Protein AF-A0A183MTW1-F1 (afdb_monomer)

Organism: NCBI:txid48269

Foldseek 3Di:
DWAADDDAPQKDWDDPPPPDPPDDDGGDDQADKIKMAGHPQWAAPPDRIWIWGHHHHDIDIDHGDTDGAAPDDDDADPFWGKDWPPHRTPPTDIDIGGHPPDDDDDP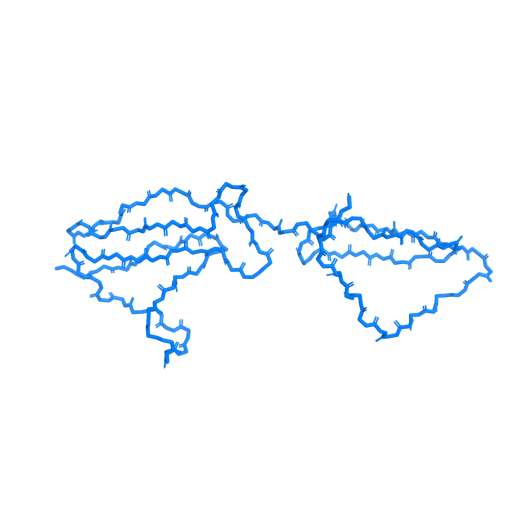VPDPPPPDDDD

InterPro domains:
  IPR000436 Sushi/SCR/CCP domain [PF00084] (15-66)
  IPR035976 Sushi/SCR/CCP superfamily [SSF57535] (22-80)

Sequence (118 aa):
MRDIPPAILNTRIIQSNENVPEKIRDDFRSGEKVRIECIPGYMDSERQFIEASCVGTEWYYSELKCERVSCGFIKEPAYGYIQYKYDQSFQAEAIILCSEGYNVHCDTGLLSMENGLG

Secondary structure (DSSP, 8-state):
-EEPPP--TTEEEE-S-TTSSS-----EETT-EEEEEEPTTEE-SS-SEEEEEEETTEEE------EEPB--PPPPPTTEEEEESS-SBTT--EEEEEPTT-------S---------

Solvent-accessible surface area (backbone atoms only — not comparable to full-atom values): 7652 Å² total; per-residue (Å²): 98,63,41,68,78,87,90,56,72,58,48,45,74,62,64,96,66,88,84,59,84,92,63,77,81,58,72,46,40,53,76,41,71,44,40,38,29,47,35,93,58,32,40,36,97,88,47,82,57,45,62,37,36,31,56,60,86,43,78,49,63,69,93,74,65,38,40,65,35,70,74,56,85,78,80,71,52,96,62,36,45,72,46,63,76,80,54,50,30,54,94,51,51,72,46,81,44,55,38,92,97,52,77,86,78,82,71,90,63,77,87,70,79,72,77,83,91,131

Structure (mmCIF, N/CA/C/O backbone):
data_AF-A0A183MTW1-F1
#
_entry.id   AF-A0A183MTW1-F1
#
loop_
_atom_site.group_PDB
_atom_site.id
_atom_site.type_symbol
_atom_site.label_atom_id
_atom_site.label_alt_id
_atom_site.label_comp_id
_atom_site.label_asym_id
_atom_site.label_entity_id
_atom_site.label_seq_id
_atom_site.pdbx_PDB_ins_code
_atom_site.Cartn_x
_atom_site.Cartn_y
_atom_site.Cartn_z
_atom_site.occupancy
_atom_site.B_iso_or_equiv
_atom_site.auth_seq_id
_atom_site.auth_comp_id
_atom_site.auth_asym_id
_atom_site.auth_atom_id
_atom_site.pdbx_PDB_model_num
ATOM 1 N N . MET A 1 1 ? -22.939 -6.302 24.463 1.00 59.41 1 MET A N 1
ATOM 2 C CA . MET A 1 1 ? -23.185 -6.303 23.010 1.00 59.41 1 MET A CA 1
ATOM 3 C C . MET A 1 1 ? -21.893 -6.692 22.324 1.00 59.41 1 MET A C 1
ATOM 5 O O . MET A 1 1 ? -20.841 -6.357 22.859 1.00 59.41 1 MET A O 1
ATOM 9 N N . ARG A 1 2 ? -21.994 -7.520 21.285 1.00 69.88 2 ARG A N 1
ATOM 10 C CA . ARG A 1 2 ? -20.873 -8.030 20.495 1.00 69.88 2 ARG A CA 1
ATOM 11 C C . ARG A 1 2 ? -21.033 -7.486 19.092 1.00 69.88 2 ARG A C 1
ATOM 13 O O . ARG A 1 2 ? -22.159 -7.538 18.602 1.00 69.88 2 ARG A O 1
ATOM 20 N N . ASP A 1 3 ? -19.968 -6.968 18.504 1.00 79.12 3 ASP A N 1
ATOM 21 C CA . ASP A 1 3 ? -20.049 -6.383 17.172 1.00 79.12 3 ASP A CA 1
ATOM 22 C C . ASP A 1 3 ? -18.808 -6.685 16.330 1.00 79.12 3 ASP A C 1
ATOM 24 O O . ASP A 1 3 ? -17.718 -6.933 16.854 1.00 79.12 3 ASP A O 1
ATOM 28 N N . ILE A 1 4 ? -18.992 -6.676 15.015 1.00 83.62 4 ILE A N 1
ATOM 29 C CA . ILE A 1 4 ? -17.957 -6.992 14.035 1.00 83.62 4 ILE A CA 1
ATOM 30 C C . ILE A 1 4 ? -17.227 -5.693 13.681 1.00 83.62 4 ILE A C 1
ATOM 32 O O . ILE A 1 4 ? -17.890 -4.697 13.390 1.00 83.62 4 ILE A O 1
ATOM 36 N N . PRO A 1 5 ? -15.884 -5.664 13.693 1.00 86.00 5 PRO A N 1
ATOM 37 C CA . PRO A 1 5 ? -15.137 -4.480 13.292 1.00 86.00 5 PRO A CA 1
ATOM 38 C C . PRO A 1 5 ? -15.441 -4.034 11.854 1.00 86.00 5 PRO A C 1
ATOM 40 O O . PRO A 1 5 ? -15.825 -4.856 11.017 1.00 86.00 5 PRO A O 1
ATOM 43 N N . PRO A 1 6 ? -15.200 -2.755 11.523 1.00 88.00 6 PRO A N 1
ATOM 44 C CA . PRO A 1 6 ? -15.433 -2.245 10.180 1.00 88.00 6 PRO A CA 1
ATOM 45 C C . PRO A 1 6 ? -14.532 -2.932 9.145 1.00 88.00 6 PRO A C 1
ATOM 47 O O . PRO A 1 6 ? -13.335 -3.126 9.364 1.00 88.00 6 PRO A O 1
ATOM 50 N N . ALA A 1 7 ? -15.108 -3.240 7.981 1.00 88.31 7 ALA A N 1
ATOM 51 C CA . ALA A 1 7 ? -14.363 -3.672 6.805 1.00 88.31 7 ALA A CA 1
ATOM 52 C C . ALA A 1 7 ? -13.956 -2.442 5.982 1.00 88.31 7 ALA A C 1
ATOM 54 O O . ALA A 1 7 ? -14.796 -1.808 5.344 1.00 88.31 7 ALA A O 1
ATOM 55 N N . ILE A 1 8 ? -12.668 -2.102 6.005 1.00 92.25 8 ILE A N 1
ATOM 56 C CA . ILE A 1 8 ? -12.103 -0.996 5.223 1.00 92.25 8 ILE A CA 1
ATOM 57 C C . ILE A 1 8 ? -11.308 -1.588 4.053 1.00 92.25 8 ILE A C 1
ATOM 59 O O . ILE A 1 8 ? -10.589 -2.579 4.213 1.00 92.25 8 ILE A O 1
ATOM 63 N N . LEU A 1 9 ? -11.455 -1.011 2.858 1.00 94.75 9 LEU A N 1
ATOM 64 C CA . LEU A 1 9 ? -10.828 -1.524 1.639 1.00 94.75 9 LEU A CA 1
ATOM 65 C C . LEU A 1 9 ? -9.296 -1.577 1.774 1.00 94.75 9 LEU A C 1
ATOM 67 O O . LEU A 1 9 ? -8.681 -0.625 2.243 1.00 94.75 9 LEU A O 1
ATOM 71 N N . ASN A 1 10 ? -8.689 -2.682 1.327 1.00 95.19 10 ASN A N 1
ATOM 72 C CA . ASN A 1 10 ? -7.240 -2.921 1.374 1.00 95.19 10 ASN A CA 1
ATOM 73 C C . ASN A 1 10 ? -6.631 -2.828 2.785 1.00 95.19 10 ASN A C 1
ATOM 75 O O . ASN A 1 10 ? -5.453 -2.503 2.934 1.00 95.19 10 ASN A O 1
ATOM 79 N N . THR A 1 11 ? -7.414 -3.130 3.824 1.00 94.00 11 THR A N 1
ATOM 80 C CA . THR A 1 11 ? -6.937 -3.154 5.212 1.00 94.00 11 THR A CA 1
ATOM 81 C C . THR A 1 11 ? -7.000 -4.542 5.833 1.00 94.00 11 THR A C 1
ATOM 83 O O . THR A 1 11 ? -7.724 -5.426 5.374 1.00 94.00 11 THR A O 1
ATOM 86 N N . ARG A 1 12 ? -6.240 -4.720 6.912 1.00 92.19 12 ARG A N 1
ATOM 87 C CA . ARG A 1 12 ? -6.350 -5.847 7.832 1.00 92.19 12 ARG A CA 1
ATOM 88 C C . ARG A 1 12 ? -6.389 -5.354 9.267 1.00 92.19 12 ARG A C 1
ATOM 90 O O . ARG A 1 12 ? -5.844 -4.303 9.605 1.00 92.19 12 ARG A O 1
ATOM 97 N N . ILE A 1 13 ? -7.003 -6.162 10.118 1.00 90.62 13 ILE A N 1
ATOM 98 C CA . ILE A 1 13 ? -7.040 -5.929 11.556 1.00 90.62 13 ILE A CA 1
ATOM 99 C C . ILE A 1 13 ? -5.885 -6.684 12.196 1.00 90.62 13 ILE A C 1
ATOM 101 O O . ILE A 1 13 ? -5.761 -7.893 12.010 1.00 90.62 13 ILE A O 1
ATOM 105 N N . ILE A 1 14 ? -5.067 -5.985 12.977 1.00 86.06 14 ILE A N 1
ATOM 106 C CA . ILE A 1 14 ? -4.010 -6.612 13.765 1.00 86.06 14 ILE A CA 1
ATOM 107 C C . ILE A 1 14 ? -4.588 -6.984 15.126 1.00 86.06 14 ILE A C 1
ATOM 109 O O . ILE A 1 14 ? -4.955 -6.115 15.920 1.00 86.06 14 ILE A O 1
ATOM 113 N N . GLN A 1 15 ? -4.664 -8.284 15.397 1.00 74.88 15 GLN A N 1
ATOM 114 C CA . GLN A 1 15 ? -4.990 -8.821 16.715 1.00 74.88 15 GLN A CA 1
ATOM 115 C C . GLN A 1 15 ? -3.713 -9.374 17.350 1.00 74.88 15 GLN A C 1
ATOM 117 O O . GLN A 1 15 ? -2.904 -10.003 16.678 1.00 74.88 15 GLN A O 1
ATOM 122 N N . SER A 1 16 ? -3.542 -9.171 18.654 1.00 59.94 16 SER A N 1
ATOM 123 C CA . SER A 1 16 ? -2.366 -9.616 19.416 1.00 59.94 16 SER A CA 1
ATOM 124 C C . SER A 1 16 ? -2.237 -11.141 19.565 1.00 59.94 16 SER A C 1
ATOM 126 O O . SER A 1 16 ? -1.244 -11.611 20.112 1.00 59.94 16 SER A O 1
ATOM 128 N N . ASN A 1 17 ? -3.211 -11.925 19.090 1.00 60.41 17 ASN A N 1
ATOM 129 C CA . ASN A 1 17 ? -3.140 -13.385 19.062 1.00 60.41 17 ASN A CA 1
ATOM 130 C C . ASN A 1 17 ? -2.705 -13.856 17.669 1.00 60.41 17 ASN A C 1
ATOM 132 O O . ASN A 1 17 ? -3.526 -14.183 16.817 1.00 60.41 17 ASN A O 1
ATOM 136 N N . GLU A 1 18 ? -1.392 -13.922 17.466 1.00 57.78 18 GLU A N 1
ATOM 137 C CA . GLU A 1 18 ? -0.717 -14.299 16.212 1.00 57.78 18 GLU A CA 1
ATOM 138 C C . GLU A 1 18 ? -0.947 -15.764 15.763 1.00 57.78 18 GLU A C 1
ATOM 140 O O . GLU A 1 18 ? -0.368 -16.208 14.779 1.00 57.78 18 GLU A O 1
ATOM 145 N N . ASN A 1 19 ? -1.811 -16.526 16.449 1.00 55.06 19 ASN A N 1
ATOM 146 C CA . ASN A 1 19 ? -2.028 -17.964 16.228 1.00 55.06 19 ASN A CA 1
ATOM 147 C C . ASN A 1 19 ? -3.396 -18.331 15.617 1.00 55.06 19 ASN A C 1
ATOM 149 O O . ASN A 1 19 ? -3.791 -19.496 15.673 1.00 55.06 19 ASN A O 1
ATOM 153 N N . VAL A 1 20 ? -4.139 -17.380 15.040 1.00 56.66 20 VAL A N 1
ATOM 154 C CA . VAL A 1 20 ? -5.392 -17.687 14.325 1.00 56.66 20 VAL A CA 1
ATOM 155 C C . VAL A 1 20 ? -5.203 -17.441 12.825 1.00 56.66 20 VAL A C 1
ATOM 157 O O . VAL A 1 20 ? -4.986 -16.297 12.426 1.00 56.66 20 VAL A O 1
ATOM 160 N N . PRO A 1 21 ? -5.296 -18.481 11.976 1.00 55.94 21 PRO A N 1
ATOM 161 C CA . PRO A 1 21 ? -5.264 -18.304 10.534 1.00 55.94 21 PRO A CA 1
ATOM 162 C C . PRO A 1 21 ? -6.542 -17.586 10.091 1.00 55.94 21 PRO A C 1
ATOM 164 O O . PRO A 1 21 ? -7.638 -18.084 10.339 1.00 55.94 21 PRO A O 1
ATOM 167 N N . GLU A 1 22 ? -6.378 -16.413 9.473 1.00 58.09 22 GLU A N 1
ATOM 168 C CA . GLU A 1 22 ? -7.355 -15.613 8.701 1.00 58.09 22 GLU A CA 1
ATOM 169 C C . GLU A 1 22 ? -8.685 -15.207 9.367 1.00 58.09 22 GLU A C 1
ATOM 171 O O . GLU A 1 22 ? -9.364 -14.307 8.871 1.00 58.09 22 GLU A O 1
ATOM 176 N N . LYS A 1 23 ? -9.077 -15.800 10.498 1.00 68.44 23 LYS A N 1
ATOM 177 C CA . LYS A 1 23 ? -10.377 -15.553 11.118 1.00 68.44 23 LYS A CA 1
ATOM 178 C C . LYS A 1 23 ? -10.279 -14.497 12.212 1.00 68.44 23 LYS A C 1
ATOM 180 O O . LYS A 1 23 ? -9.937 -14.784 13.358 1.00 68.44 23 LYS A O 1
ATOM 185 N N . ILE A 1 24 ? -10.647 -13.275 11.844 1.00 72.88 24 ILE A N 1
ATOM 186 C CA . ILE A 1 24 ? -10.868 -12.169 12.778 1.00 72.88 24 ILE A CA 1
ATOM 187 C C . ILE A 1 24 ? -11.987 -12.575 13.743 1.00 72.88 24 ILE A C 1
ATOM 189 O O . ILE A 1 24 ? -13.073 -12.981 13.327 1.00 72.88 24 ILE A O 1
ATOM 193 N N . ARG A 1 25 ? -11.707 -12.473 15.042 1.00 78.00 25 ARG A N 1
ATOM 194 C CA . ARG A 1 25 ? -12.708 -12.611 16.105 1.00 78.00 25 ARG A CA 1
ATOM 195 C C . ARG A 1 25 ? -13.909 -11.679 15.862 1.00 78.00 25 ARG A C 1
ATOM 197 O O . ARG A 1 25 ? -13.709 -10.547 15.459 1.00 78.00 25 ARG A O 1
ATOM 204 N N . ASP A 1 26 ? -15.132 -12.118 16.132 1.00 76.38 26 ASP A N 1
ATOM 205 C CA . ASP A 1 26 ? -16.376 -11.370 15.869 1.00 76.38 26 ASP A CA 1
ATOM 206 C C . ASP A 1 26 ? -17.171 -11.025 17.146 1.00 76.38 26 ASP A C 1
ATOM 208 O O . ASP A 1 26 ? -18.306 -10.556 17.080 1.00 76.38 26 ASP A O 1
ATOM 212 N N . ASP A 1 27 ? -16.585 -11.231 18.331 1.00 82.12 27 ASP A N 1
ATOM 213 C CA . ASP A 1 27 ? -17.248 -11.060 19.626 1.00 82.12 27 ASP A CA 1
ATOM 214 C C . ASP A 1 27 ? -16.747 -9.862 20.454 1.00 82.12 27 ASP A C 1
ATOM 216 O O . ASP A 1 27 ? -16.701 -9.922 21.689 1.00 82.12 27 ASP A O 1
ATOM 220 N N . PHE A 1 28 ? -16.424 -8.747 19.788 1.00 83.94 28 PHE A N 1
ATOM 221 C CA . PHE A 1 28 ? -15.881 -7.556 20.446 1.00 83.94 28 PHE A CA 1
ATOM 222 C C . PHE A 1 28 ? -16.882 -6.858 21.354 1.00 83.94 28 PHE A C 1
ATOM 224 O O . PHE A 1 28 ? -18.023 -6.615 20.972 1.00 83.94 28 PHE A O 1
ATOM 231 N N . ARG A 1 29 ? -16.445 -6.494 22.559 1.00 88.44 29 ARG A N 1
ATOM 232 C CA . ARG A 1 29 ? -17.293 -5.811 23.547 1.00 88.44 29 ARG A CA 1
ATOM 233 C C . ARG A 1 29 ? -17.093 -4.299 23.499 1.00 88.44 29 ARG A C 1
ATOM 235 O O . ARG A 1 29 ? -16.010 -3.818 23.189 1.00 88.44 29 ARG A O 1
ATOM 242 N N . SER A 1 30 ? -18.114 -3.554 23.921 1.00 89.56 30 SER A N 1
ATOM 243 C CA . SER A 1 30 ? -17.987 -2.113 24.172 1.00 89.56 30 SER A CA 1
ATOM 244 C C . SER A 1 30 ? -16.775 -1.817 25.063 1.00 89.56 30 SER A C 1
ATOM 246 O O . SER A 1 30 ? -16.620 -2.423 26.124 1.00 89.56 30 SER A O 1
ATOM 248 N N . GLY A 1 31 ? -15.950 -0.864 24.643 1.00 88.00 31 GLY A N 1
ATOM 249 C CA . GLY A 1 31 ? -14.678 -0.497 25.262 1.00 88.00 31 GLY A CA 1
ATOM 250 C C . GLY A 1 31 ? -13.458 -1.187 24.644 1.00 88.00 31 GLY A C 1
ATOM 251 O O . GLY A 1 31 ? -12.338 -0.740 24.886 1.00 88.00 31 GLY A O 1
ATOM 252 N N . GLU A 1 32 ? -13.643 -2.239 23.842 1.00 89.50 32 GLU A N 1
ATOM 253 C CA . GLU A 1 32 ? -12.541 -2.868 23.117 1.00 89.50 32 GLU A CA 1
ATOM 254 C C . GLU A 1 32 ? -12.109 -2.039 21.906 1.00 89.50 32 GLU A C 1
ATOM 256 O O . GLU A 1 32 ? -12.874 -1.265 21.322 1.00 89.50 32 GLU A O 1
ATOM 261 N N . LYS A 1 33 ? -10.839 -2.218 21.545 1.00 90.38 33 LYS A N 1
ATOM 262 C CA . LYS A 1 33 ? -10.159 -1.485 20.485 1.00 90.38 33 LYS A CA 1
ATOM 263 C C . LYS A 1 33 ? -9.432 -2.453 19.576 1.00 90.38 33 LYS A C 1
ATOM 265 O O . LYS A 1 33 ? -8.909 -3.468 20.037 1.00 90.38 33 LYS A O 1
ATOM 270 N N . VAL A 1 34 ? -9.369 -2.109 18.299 1.00 90.88 34 VAL A N 1
ATOM 271 C CA . VAL A 1 34 ? -8.581 -2.838 17.309 1.00 90.88 34 VAL A CA 1
ATOM 272 C C . VAL A 1 34 ? -7.707 -1.883 16.522 1.00 90.88 34 VAL A C 1
ATOM 274 O O . VAL A 1 34 ? -8.059 -0.723 16.305 1.00 90.88 34 VAL A O 1
ATOM 277 N N . ARG A 1 35 ? -6.564 -2.393 16.074 1.00 92.62 35 ARG A N 1
ATOM 278 C CA . ARG A 1 35 ? -5.673 -1.682 15.167 1.00 92.62 35 ARG A CA 1
ATOM 279 C C . ARG A 1 35 ? -5.956 -2.129 13.742 1.00 92.62 35 ARG A C 1
ATOM 281 O O . ARG A 1 35 ? -6.001 -3.328 13.480 1.00 92.62 35 ARG A O 1
ATOM 288 N N . ILE A 1 36 ? -6.124 -1.170 12.843 1.00 93.31 36 ILE A N 1
ATOM 289 C CA . ILE A 1 36 ? -6.349 -1.417 11.419 1.00 93.31 36 ILE A CA 1
ATOM 290 C C . ILE A 1 36 ? -5.185 -0.810 10.648 1.00 93.31 36 ILE A C 1
ATOM 292 O O . ILE A 1 36 ? -4.836 0.348 10.872 1.00 93.31 36 ILE A O 1
ATOM 296 N N . GLU A 1 37 ? -4.585 -1.589 9.757 1.00 94.75 37 GLU A N 1
ATOM 297 C CA . GLU A 1 37 ? -3.489 -1.152 8.889 1.00 94.75 37 GLU A CA 1
ATOM 298 C C . GLU A 1 37 ? -3.720 -1.599 7.446 1.00 94.75 37 GLU A C 1
ATOM 300 O O . GLU A 1 37 ? -4.539 -2.483 7.184 1.00 94.75 37 GLU A O 1
ATOM 305 N N . CYS A 1 38 ? -2.981 -1.011 6.509 1.00 96.62 38 CYS A N 1
ATOM 306 C CA . CYS A 1 38 ? -3.015 -1.439 5.117 1.00 96.62 38 CYS A CA 1
ATOM 307 C C . CYS A 1 38 ? -2.441 -2.853 4.952 1.00 96.62 38 CYS A C 1
ATOM 309 O O . CYS A 1 38 ? -1.484 -3.243 5.626 1.00 96.62 38 CYS A O 1
ATOM 311 N N . ILE A 1 39 ? -3.019 -3.631 4.038 1.00 95.06 39 ILE A N 1
ATOM 312 C CA . ILE A 1 39 ? -2.438 -4.917 3.636 1.00 95.06 39 ILE A CA 1
ATOM 313 C C . ILE A 1 39 ? -1.158 -4.691 2.812 1.00 95.06 39 ILE A C 1
ATOM 315 O O . ILE A 1 39 ? -0.994 -3.624 2.213 1.00 95.06 39 ILE A O 1
ATOM 319 N N . PRO A 1 40 ? -0.252 -5.684 2.731 1.00 93.94 40 PRO A N 1
ATOM 320 C CA . PRO A 1 40 ? 0.963 -5.565 1.929 1.00 93.94 40 PRO A CA 1
ATOM 321 C C . PRO A 1 40 ? 0.685 -5.127 0.483 1.00 93.94 40 PRO A C 1
ATOM 323 O O . PRO A 1 40 ? -0.228 -5.639 -0.164 1.00 93.94 40 PRO A O 1
ATOM 326 N N . GLY A 1 41 ? 1.489 -4.184 -0.017 1.00 94.94 41 GLY A N 1
ATOM 327 C CA . GLY A 1 41 ? 1.314 -3.579 -1.343 1.00 94.94 41 GLY A CA 1
ATOM 328 C C . GLY A 1 41 ? 0.407 -2.344 -1.369 1.00 94.94 41 GLY A C 1
ATOM 329 O O . GLY A 1 41 ? 0.271 -1.717 -2.421 1.00 94.94 41 GLY A O 1
ATOM 330 N N . TYR A 1 42 ? -0.151 -1.952 -0.219 1.00 97.12 42 TYR A N 1
ATOM 331 C CA . TYR A 1 42 ? -0.926 -0.726 -0.047 1.00 97.12 42 TYR A CA 1
ATOM 332 C C . TYR A 1 42 ? -0.366 0.139 1.087 1.00 97.12 42 TYR A C 1
ATOM 334 O O . TYR A 1 42 ? 0.198 -0.383 2.049 1.00 97.12 42 TYR A O 1
ATOM 342 N N . MET A 1 43 ? -0.528 1.458 0.985 1.00 96.56 43 MET A N 1
ATOM 343 C CA . MET A 1 43 ? -0.184 2.407 2.043 1.00 96.56 43 MET A CA 1
ATOM 344 C C . MET A 1 43 ? -1.157 3.585 2.077 1.00 96.56 43 MET A C 1
ATOM 346 O O . MET A 1 43 ? -1.741 3.945 1.058 1.00 96.56 43 MET A O 1
ATOM 350 N N . ASP A 1 44 ? -1.284 4.198 3.246 1.00 97.25 44 ASP A N 1
ATOM 351 C CA . ASP A 1 44 ? -1.848 5.536 3.406 1.00 97.25 44 ASP A CA 1
ATOM 352 C C . ASP A 1 44 ? -0.682 6.531 3.518 1.00 97.25 44 ASP A C 1
ATOM 354 O O . ASP A 1 44 ? 0.367 6.215 4.090 1.00 97.25 44 ASP A O 1
ATOM 358 N N . SER A 1 45 ? -0.831 7.710 2.915 1.00 94.56 45 SER A N 1
ATOM 359 C CA . SER A 1 45 ? 0.244 8.703 2.806 1.00 94.56 45 SER A CA 1
ATOM 360 C C . SER A 1 45 ? 0.581 9.396 4.128 1.00 94.56 45 SER A C 1
ATOM 362 O O . SER A 1 45 ? 1.673 9.946 4.268 1.00 94.56 45 SER A O 1
ATOM 364 N N . GLU A 1 46 ? -0.332 9.373 5.098 1.00 95.44 46 GLU A N 1
ATOM 365 C CA . GLU A 1 46 ? -0.194 10.072 6.373 1.00 95.44 46 GLU A CA 1
ATOM 366 C C . GLU A 1 46 ? -0.051 9.106 7.552 1.00 95.44 46 GLU A C 1
ATOM 368 O O . GLU A 1 46 ? 0.588 9.435 8.556 1.00 95.44 46 GLU A O 1
ATOM 373 N N . ARG A 1 47 ? -0.671 7.922 7.474 1.00 95.62 47 ARG A N 1
ATOM 374 C CA . ARG A 1 47 ? -0.867 7.042 8.632 1.00 95.62 4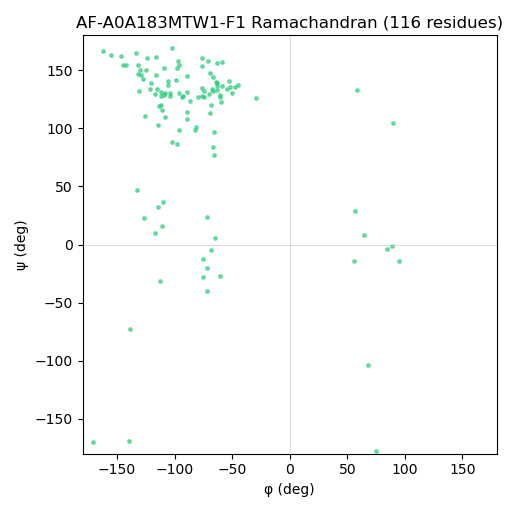7 ARG A CA 1
ATOM 375 C C . ARG A 1 47 ? -0.438 5.615 8.344 1.00 95.62 47 ARG A C 1
ATOM 377 O O . ARG A 1 47 ? -0.879 4.980 7.402 1.00 95.62 47 ARG A O 1
ATOM 384 N N . GLN A 1 48 ? 0.340 5.042 9.255 1.00 93.44 48 GLN A N 1
ATOM 385 C CA . GLN A 1 48 ? 0.662 3.612 9.197 1.00 93.44 48 GLN A CA 1
ATOM 386 C C . GLN A 1 48 ? -0.513 2.726 9.638 1.00 93.44 48 GLN A C 1
ATOM 388 O O . GLN A 1 48 ? -0.611 1.570 9.240 1.00 93.44 48 GLN A O 1
ATOM 393 N N . PHE A 1 49 ? -1.382 3.250 10.504 1.00 95.38 49 PHE A N 1
ATOM 394 C CA . PHE A 1 49 ? -2.522 2.538 11.070 1.00 95.38 49 PHE A CA 1
ATOM 395 C C . PHE A 1 49 ? -3.532 3.528 11.655 1.00 95.38 49 PHE A C 1
ATOM 397 O O . PHE A 1 49 ? -3.209 4.687 11.926 1.00 95.38 49 PHE A O 1
ATOM 404 N N . ILE A 1 50 ? -4.728 3.028 11.945 1.00 95.44 50 ILE A N 1
ATOM 405 C CA . ILE A 1 50 ? -5.727 3.688 12.788 1.00 95.44 50 ILE A CA 1
ATOM 406 C C . I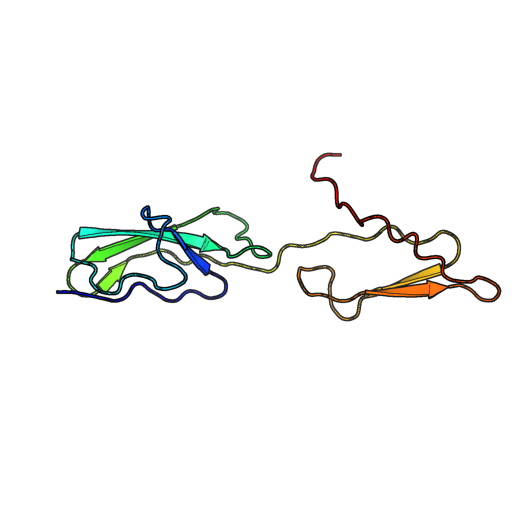LE A 1 50 ? -6.137 2.769 13.940 1.00 95.44 50 ILE A C 1
ATOM 408 O O . ILE A 1 50 ? -5.964 1.549 13.887 1.00 95.44 50 ILE A O 1
ATOM 412 N N . GLU A 1 51 ? -6.714 3.363 14.978 1.00 94.31 51 GLU A N 1
ATOM 413 C CA . GLU A 1 51 ? -7.410 2.637 16.035 1.00 94.31 51 GLU A CA 1
ATOM 414 C C . GLU A 1 51 ? -8.923 2.779 15.833 1.00 94.31 51 GLU A C 1
ATOM 416 O O . GLU A 1 51 ? -9.428 3.891 15.658 1.00 94.31 51 GLU A O 1
ATOM 421 N N . ALA A 1 52 ? -9.641 1.657 15.862 1.00 93.06 52 ALA A N 1
ATOM 422 C CA . ALA A 1 52 ? -11.097 1.624 15.883 1.00 93.06 52 ALA A CA 1
ATOM 423 C C . ALA A 1 52 ? -11.569 1.189 17.272 1.00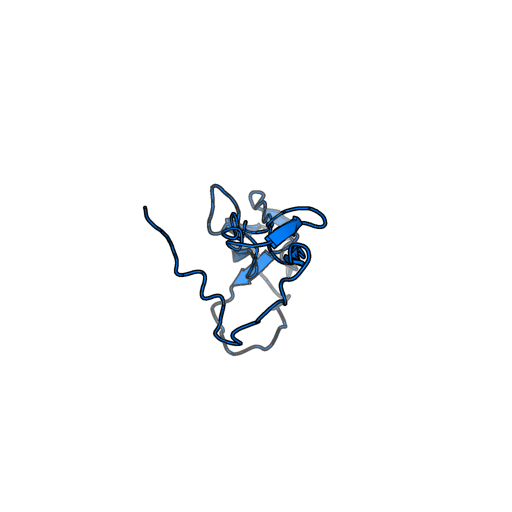 93.06 52 ALA A C 1
ATOM 425 O O . ALA A 1 52 ? -11.085 0.194 17.811 1.00 93.06 52 ALA A O 1
ATOM 426 N N . SER A 1 53 ? -12.499 1.943 17.854 1.00 92.75 53 SER A N 1
ATOM 427 C CA . SER A 1 53 ? -13.049 1.700 19.191 1.00 92.75 53 SER A CA 1
ATOM 428 C C . SER A 1 53 ? -14.509 1.277 19.102 1.00 92.75 53 SER A C 1
ATOM 430 O O . SER A 1 53 ? -15.302 1.949 18.445 1.00 92.75 53 SER A O 1
ATOM 432 N N . CYS A 1 54 ? -14.882 0.204 19.796 1.00 91.88 54 CYS A N 1
ATOM 433 C CA . CYS A 1 54 ? -16.274 -0.212 19.925 1.00 91.88 54 CYS A CA 1
ATOM 434 C C . CYS A 1 54 ? -16.927 0.524 21.106 1.00 91.88 54 CYS A C 1
ATOM 436 O O . CYS A 1 54 ? -16.453 0.426 22.239 1.00 91.88 54 CYS A O 1
ATOM 438 N N . VAL A 1 55 ? -18.023 1.246 20.874 1.00 91.69 55 VAL A N 1
ATOM 439 C CA . VAL A 1 55 ? -18.824 1.911 21.912 1.00 91.69 55 VAL A CA 1
ATOM 440 C C . VAL A 1 55 ? -20.275 1.458 21.756 1.00 91.69 55 VAL A C 1
ATOM 442 O O . VAL A 1 55 ? -20.942 1.772 20.777 1.00 91.69 55 VAL A O 1
ATOM 445 N N . GLY A 1 56 ? -20.772 0.673 22.715 1.00 88.44 56 GLY A N 1
ATOM 446 C CA . GLY A 1 56 ? -22.086 0.034 22.624 1.00 88.44 56 GLY A CA 1
ATOM 447 C C . GLY A 1 56 ? -22.136 -1.051 21.540 1.00 88.44 56 GLY A C 1
ATOM 448 O O . GLY A 1 56 ? -21.659 -2.165 21.762 1.00 88.44 56 GLY A O 1
ATOM 449 N N . THR A 1 57 ? -22.757 -0.714 20.408 1.00 86.25 57 THR A N 1
ATOM 450 C CA . THR A 1 57 ? -22.909 -1.521 19.174 1.00 86.25 57 THR A CA 1
ATOM 451 C C . THR A 1 57 ? -22.419 -0.751 17.949 1.00 86.25 57 THR A C 1
ATOM 453 O O . THR A 1 57 ? -22.918 -0.953 16.850 1.00 86.25 57 THR A O 1
ATOM 456 N N . GLU A 1 58 ? -21.553 0.238 18.153 1.00 90.00 58 GLU A N 1
ATOM 457 C CA . GLU A 1 58 ? -21.059 1.094 17.084 1.00 90.00 58 GLU A CA 1
ATOM 458 C C . GLU A 1 58 ? -19.539 1.162 17.133 1.00 90.00 58 GLU A C 1
ATOM 460 O O . GLU A 1 58 ? -18.925 1.159 18.206 1.00 90.00 58 GLU A O 1
ATOM 465 N N . TRP A 1 59 ? -18.931 1.253 15.954 1.00 92.19 59 TRP A N 1
ATOM 466 C CA . TRP A 1 59 ? -17.494 1.409 15.799 1.00 92.19 59 TRP A CA 1
ATOM 467 C C . TRP A 1 59 ? -17.143 2.838 15.423 1.00 92.19 59 TRP A C 1
ATOM 469 O O . TRP A 1 59 ? -17.639 3.386 14.442 1.00 92.19 59 TRP A O 1
ATOM 479 N N . TYR A 1 60 ? -16.219 3.406 16.184 1.00 93.75 60 TYR A N 1
ATOM 480 C CA . TYR A 1 60 ? -15.717 4.756 16.006 1.00 93.75 60 TYR A CA 1
ATOM 481 C C . TYR A 1 60 ? -14.269 4.688 15.548 1.00 93.75 60 TYR A C 1
ATOM 483 O O . TYR A 1 60 ? -13.411 4.130 16.235 1.00 93.75 60 TYR A O 1
ATOM 491 N N . TYR A 1 61 ? -14.005 5.240 14.371 1.00 94.06 61 TYR A N 1
ATOM 492 C CA . TYR A 1 61 ? -12.695 5.244 13.739 1.00 94.06 61 TYR A CA 1
ATOM 493 C C . TYR A 1 61 ? -12.590 6.422 12.772 1.00 94.06 61 TYR A C 1
ATOM 495 O O . TYR A 1 61 ? -13.587 7.032 12.390 1.00 94.06 61 TYR A O 1
ATOM 503 N N . SER A 1 62 ? -11.361 6.749 12.390 1.00 92.50 62 SER A N 1
ATOM 504 C CA . SER A 1 62 ? -11.105 7.674 11.284 1.00 92.50 62 SER A CA 1
ATOM 505 C C . SER A 1 62 ? -10.805 6.876 10.025 1.00 92.50 62 SER A C 1
ATOM 507 O O . SER A 1 62 ? -10.325 5.755 10.123 1.00 92.50 62 SER A O 1
ATOM 509 N N . GLU A 1 63 ? -11.106 7.421 8.850 1.00 87.75 63 GLU A N 1
ATOM 510 C CA . GLU A 1 63 ? -10.827 6.727 7.593 1.00 87.75 63 GLU A CA 1
ATOM 511 C C . GLU A 1 63 ? -9.312 6.514 7.414 1.00 87.75 63 GLU A C 1
ATOM 513 O O . GLU A 1 63 ? -8.518 7.414 7.694 1.00 87.75 63 GLU A O 1
ATOM 518 N N . LEU A 1 64 ? -8.931 5.313 6.970 1.00 95.12 64 LEU A N 1
ATOM 519 C CA . LEU A 1 64 ? -7.578 4.967 6.534 1.00 95.12 64 LEU A CA 1
ATOM 520 C C . LEU A 1 64 ? -7.650 4.670 5.034 1.00 95.12 64 LEU A C 1
ATOM 522 O O . LEU A 1 64 ? -8.387 3.770 4.625 1.00 95.12 64 LEU A O 1
ATOM 526 N N . LYS A 1 65 ? -6.925 5.437 4.219 1.00 96.69 65 LYS A N 1
ATOM 527 C CA . LYS A 1 65 ? -6.997 5.378 2.756 1.00 96.69 65 LYS A CA 1
ATOM 528 C C . LYS A 1 65 ? -5.805 4.610 2.208 1.00 96.69 65 LYS A C 1
ATOM 530 O O . LYS A 1 65 ? -4.769 5.175 1.882 1.00 96.69 65 LYS A O 1
ATOM 535 N N . CYS A 1 66 ? -5.974 3.297 2.108 1.00 97.12 66 CYS A N 1
ATOM 536 C CA . CYS A 1 66 ? -4.943 2.397 1.608 1.00 97.12 66 CYS A CA 1
ATOM 537 C C . CYS A 1 66 ? -4.934 2.358 0.074 1.00 97.12 66 CYS A C 1
ATOM 539 O O . CYS A 1 66 ? -5.717 1.640 -0.560 1.00 97.12 66 CYS A O 1
ATOM 541 N N . GLU A 1 67 ? -4.016 3.118 -0.515 1.00 96.75 67 GLU A N 1
ATOM 542 C CA . GLU A 1 67 ? -3.766 3.188 -1.953 1.00 96.75 67 GLU A CA 1
ATOM 543 C C . GLU A 1 67 ? -2.601 2.281 -2.353 1.00 96.75 67 GLU A C 1
ATOM 545 O O . GLU A 1 67 ? -1.776 1.897 -1.524 1.00 96.75 67 GLU A O 1
ATOM 550 N N . ARG A 1 68 ? -2.535 1.892 -3.630 1.00 96.25 68 ARG A N 1
ATOM 551 C CA . ARG A 1 68 ? -1.466 1.012 -4.123 1.00 96.25 68 ARG A CA 1
ATOM 552 C C . ARG A 1 68 ? -0.114 1.701 -3.973 1.00 96.25 68 ARG A C 1
ATOM 554 O O . ARG A 1 68 ? 0.057 2.843 -4.389 1.00 96.25 68 ARG A O 1
ATOM 561 N N . VAL A 1 69 ? 0.861 0.975 -3.441 1.00 95.19 69 VAL A N 1
ATOM 562 C CA . VAL A 1 69 ? 2.239 1.463 -3.340 1.00 95.19 69 VAL A CA 1
ATOM 563 C C . VAL A 1 69 ? 2.829 1.617 -4.739 1.00 95.19 69 VAL A C 1
ATOM 565 O O . VAL A 1 69 ? 2.737 0.695 -5.547 1.00 95.19 69 VAL A O 1
ATOM 568 N N . SER A 1 70 ? 3.460 2.758 -5.019 1.00 91.62 70 SER A N 1
ATOM 569 C CA . SER A 1 70 ? 4.238 2.939 -6.247 1.00 91.62 70 SER A CA 1
ATOM 570 C C . SER A 1 70 ? 5.511 2.093 -6.202 1.00 91.62 70 SER A C 1
ATOM 572 O O . SER A 1 70 ? 6.277 2.159 -5.242 1.00 91.62 70 SER A O 1
ATOM 574 N N . CYS A 1 71 ? 5.753 1.321 -7.256 1.00 87.00 71 CYS A N 1
ATOM 575 C CA . CYS A 1 71 ? 7.014 0.632 -7.503 1.00 87.00 71 CYS A CA 1
ATOM 576 C C . CYS A 1 71 ? 8.112 1.588 -7.999 1.00 87.00 71 CYS A C 1
ATOM 578 O O . CYS A 1 71 ? 9.282 1.218 -8.022 1.00 87.00 71 CYS A O 1
ATOM 580 N N . GLY A 1 72 ? 7.746 2.816 -8.377 1.00 85.19 72 GLY A N 1
ATOM 581 C CA . GLY A 1 72 ? 8.653 3.771 -8.998 1.00 85.19 72 GLY A CA 1
ATOM 582 C C . GLY A 1 72 ? 8.958 3.442 -10.460 1.00 85.19 72 GLY A C 1
ATOM 583 O O . GLY A 1 72 ? 8.426 2.500 -11.051 1.00 85.19 72 GLY A O 1
ATOM 584 N N . PHE A 1 73 ? 9.825 4.258 -11.055 1.00 82.25 73 PHE A N 1
ATOM 585 C CA . PHE A 1 73 ? 10.216 4.097 -12.448 1.00 82.25 73 PHE A CA 1
ATOM 586 C C . PHE A 1 73 ? 11.264 2.997 -12.587 1.00 82.25 73 PHE A C 1
ATOM 588 O O . PHE A 1 73 ? 12.326 3.042 -11.965 1.00 82.25 73 PHE 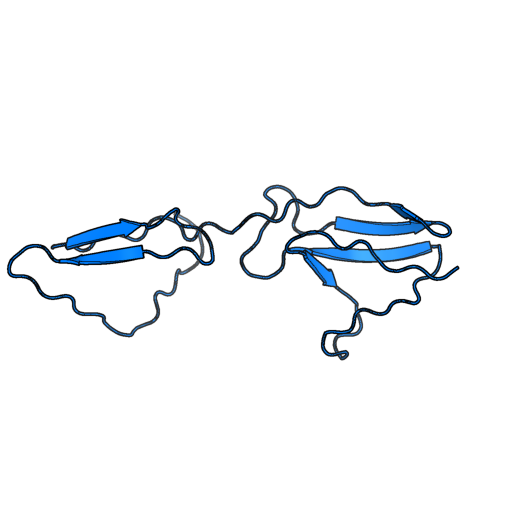A O 1
ATOM 595 N N . ILE A 1 74 ? 10.991 2.039 -13.468 1.00 82.38 74 ILE A N 1
ATOM 596 C CA . ILE A 1 74 ? 11.988 1.061 -13.890 1.00 82.38 74 ILE A CA 1
ATOM 597 C C . ILE A 1 74 ? 12.964 1.771 -14.833 1.00 82.38 74 ILE A C 1
ATOM 599 O O . ILE A 1 74 ? 12.547 2.464 -15.764 1.00 82.38 74 ILE A O 1
ATOM 603 N N . LYS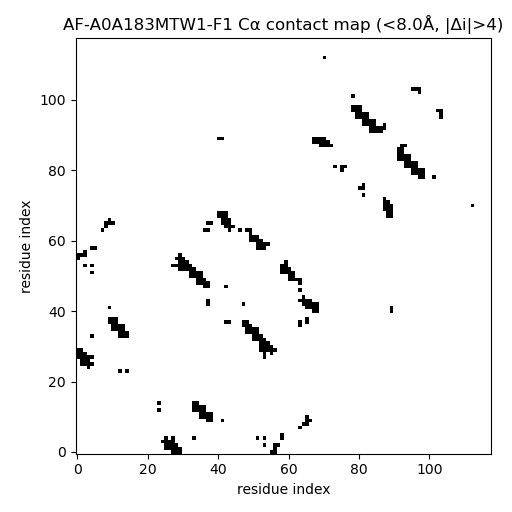 A 1 75 ? 14.268 1.595 -14.598 1.00 83.94 75 LYS A N 1
ATOM 604 C CA . LYS A 1 75 ? 15.308 2.124 -15.485 1.00 83.94 75 LYS A CA 1
ATOM 605 C C . LYS A 1 75 ? 15.151 1.530 -16.884 1.00 83.94 75 LYS A C 1
ATOM 607 O O . LYS A 1 75 ? 15.105 0.310 -17.037 1.00 83.94 75 LYS A O 1
ATOM 612 N N . GLU A 1 76 ? 15.127 2.390 -17.897 1.00 83.75 76 GLU A N 1
ATOM 613 C CA . GLU A 1 76 ? 15.033 1.938 -19.282 1.00 83.75 76 GLU A CA 1
ATOM 614 C C . GLU A 1 76 ? 16.263 1.111 -19.698 1.00 83.75 76 GLU A C 1
ATOM 616 O O . GLU A 1 76 ? 17.401 1.441 -19.330 1.00 83.75 76 GLU A O 1
ATOM 621 N N . PRO A 1 77 ? 16.062 0.026 -20.464 1.00 83.88 77 PRO A N 1
ATOM 622 C CA . PRO A 1 77 ? 17.162 -0.754 -21.011 1.00 83.88 77 PRO A CA 1
ATOM 623 C C . PRO A 1 77 ? 17.909 0.041 -22.094 1.00 83.88 77 PRO A C 1
ATOM 625 O O . PRO A 1 77 ? 17.314 0.791 -22.857 1.00 83.88 77 PRO A O 1
ATOM 628 N N . ALA A 1 78 ? 19.223 -0.171 -22.213 1.00 86.19 78 ALA A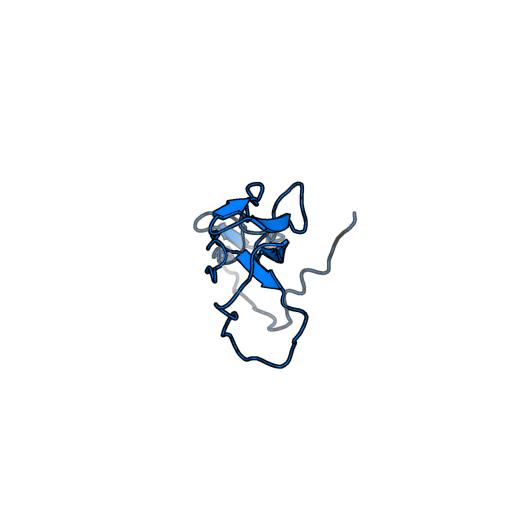 N 1
ATOM 629 C CA . ALA A 1 78 ? 20.082 0.605 -23.119 1.00 86.19 78 ALA A CA 1
ATOM 630 C C . ALA A 1 78 ? 19.702 0.506 -24.613 1.00 86.19 78 ALA A C 1
ATOM 632 O O . ALA A 1 78 ? 19.978 1.427 -25.378 1.00 86.19 78 ALA A O 1
ATOM 633 N N . TYR A 1 79 ? 19.082 -0.605 -25.025 1.00 87.75 79 TYR A N 1
ATOM 634 C CA . TYR A 1 79 ? 18.663 -0.875 -26.408 1.00 87.75 79 TYR A CA 1
ATOM 635 C C . TYR A 1 79 ? 17.222 -1.392 -26.460 1.00 87.75 79 TYR A C 1
ATOM 637 O O . TYR A 1 79 ? 16.908 -2.402 -27.094 1.00 87.75 79 TYR A O 1
ATOM 645 N N . GLY A 1 80 ? 16.343 -0.716 -25.730 1.00 86.81 80 GLY A N 1
ATOM 646 C CA . GLY A 1 80 ? 14.923 -1.016 -25.702 1.00 86.81 80 GLY A CA 1
ATOM 647 C C . GLY A 1 80 ? 14.149 0.061 -24.959 1.00 86.81 80 GLY A C 1
ATOM 648 O O . GLY A 1 80 ? 14.695 1.100 -24.605 1.00 86.81 80 GLY A O 1
ATOM 649 N N . TYR A 1 81 ? 12.881 -0.208 -24.700 1.00 87.62 81 TYR A N 1
ATOM 650 C CA . TYR A 1 81 ? 12.004 0.689 -23.962 1.00 87.62 81 TYR A CA 1
ATOM 651 C C . TYR A 1 81 ? 10.994 -0.107 -23.138 1.00 87.62 81 TYR A C 1
ATOM 653 O O . TYR A 1 81 ? 10.774 -1.301 -23.361 1.00 87.62 81 TYR A O 1
ATOM 661 N N . ILE A 1 82 ? 10.397 0.560 -22.152 1.00 87.56 82 ILE A N 1
ATOM 662 C CA . ILE A 1 82 ? 9.400 -0.028 -21.259 1.00 87.56 82 ILE A CA 1
ATOM 663 C C . ILE A 1 82 ? 8.042 0.572 -21.592 1.00 87.56 82 ILE A C 1
ATOM 665 O O . ILE A 1 82 ? 7.876 1.789 -21.631 1.00 87.56 82 ILE A O 1
ATOM 669 N N . GLN A 1 83 ? 7.054 -0.288 -21.802 1.00 88.69 83 GLN A N 1
ATOM 670 C CA . GLN A 1 83 ? 5.666 0.103 -21.972 1.00 88.69 83 GLN A CA 1
ATOM 671 C C . GLN A 1 83 ? 4.867 -0.295 -20.732 1.00 88.69 83 GLN A C 1
ATOM 673 O O . GLN A 1 83 ? 4.607 -1.475 -20.495 1.00 88.69 83 GLN A O 1
ATOM 678 N N . TYR A 1 84 ? 4.452 0.694 -19.946 1.00 87.88 84 TYR A N 1
ATOM 679 C CA . TYR A 1 84 ? 3.523 0.483 -18.836 1.00 87.88 84 TYR A CA 1
ATOM 680 C C . TYR A 1 84 ? 2.104 0.293 -19.373 1.00 87.88 84 TYR A C 1
ATOM 682 O O . TYR A 1 84 ? 1.668 1.049 -20.243 1.00 87.88 84 TYR A O 1
ATOM 690 N N . LYS A 1 85 ? 1.367 -0.703 -18.863 1.00 86.81 85 LYS A N 1
ATOM 691 C CA . LYS A 1 85 ? -0.034 -0.904 -19.267 1.00 86.81 85 LYS A CA 1
ATOM 692 C C . LYS A 1 85 ? -0.967 0.166 -18.700 1.00 86.81 85 LYS A C 1
ATOM 694 O O . LYS A 1 85 ? -1.876 0.596 -19.402 1.00 86.81 85 LYS A O 1
ATOM 699 N N . TYR A 1 86 ? -0.750 0.573 -17.448 1.00 87.69 86 TYR A N 1
ATOM 700 C CA . TYR A 1 86 ? -1.612 1.530 -16.747 1.00 87.69 86 TYR A CA 1
ATOM 701 C C . TYR A 1 86 ? -0.788 2.533 -15.943 1.00 87.69 86 TYR A C 1
ATOM 703 O O . TYR A 1 86 ? -0.668 3.694 -16.320 1.00 87.69 86 TYR A O 1
ATOM 711 N N . ASP A 1 87 ? -0.203 2.069 -14.845 1.00 89.62 87 ASP A N 1
ATOM 712 C CA . ASP A 1 87 ? 0.617 2.841 -13.927 1.00 89.62 87 ASP A CA 1
ATOM 713 C C . ASP A 1 87 ? 1.827 2.011 -13.475 1.00 89.62 87 ASP A C 1
ATOM 715 O O . ASP A 1 87 ? 2.148 0.971 -14.053 1.00 89.62 87 ASP A O 1
ATOM 719 N N . GLN A 1 88 ? 2.536 2.515 -12.470 1.00 90.56 88 GLN A N 1
ATOM 720 C CA . GLN A 1 88 ? 3.743 1.913 -11.900 1.00 90.56 88 GLN A CA 1
ATOM 721 C C . GLN A 1 88 ? 3.494 1.482 -10.455 1.00 90.56 88 GLN A C 1
ATOM 723 O O . GLN A 1 88 ? 4.378 1.576 -9.613 1.00 90.56 88 GLN A O 1
ATOM 728 N N . SER A 1 89 ? 2.267 1.080 -10.141 1.00 92.75 89 SER A N 1
ATOM 729 C CA . SER A 1 89 ? 1.852 0.761 -8.776 1.00 92.75 89 SER A CA 1
ATOM 730 C C . SER A 1 89 ? 1.809 -0.749 -8.548 1.00 92.75 89 SER A C 1
ATOM 732 O O . SER A 1 89 ? 1.890 -1.538 -9.487 1.00 92.75 89 SER A O 1
ATOM 734 N N . PHE A 1 90 ? 1.662 -1.175 -7.296 1.00 91.94 90 PHE A N 1
ATOM 735 C CA . PHE A 1 90 ? 1.506 -2.581 -6.934 1.00 91.94 90 PHE A CA 1
ATOM 736 C C . PHE A 1 90 ? 0.454 -3.280 -7.818 1.00 91.94 90 PHE A C 1
ATOM 738 O O . PHE A 1 90 ? -0.612 -2.726 -8.080 1.00 91.94 90 PHE A O 1
ATOM 745 N N . GLN A 1 91 ? 0.757 -4.495 -8.290 1.00 90.25 91 GLN A N 1
ATOM 746 C CA . GLN A 1 91 ? -0.067 -5.271 -9.239 1.00 90.25 91 GLN A CA 1
ATOM 747 C C . GLN A 1 91 ? -0.236 -4.651 -10.642 1.00 90.25 91 GLN A C 1
ATOM 749 O O . GLN A 1 91 ? -1.024 -5.164 -11.436 1.00 90.25 91 GLN A O 1
ATOM 754 N N . ALA A 1 92 ? 0.484 -3.577 -10.978 1.00 89.31 92 ALA A N 1
ATOM 755 C CA . ALA A 1 92 ? 0.571 -3.095 -12.352 1.00 89.31 92 ALA A CA 1
ATOM 756 C C . ALA A 1 92 ? 1.511 -3.969 -13.197 1.00 89.31 92 ALA A C 1
ATOM 758 O O . ALA A 1 92 ? 2.370 -4.688 -12.685 1.00 89.31 92 ALA A O 1
ATOM 759 N N . GLU A 1 93 ? 1.357 -3.878 -14.517 1.00 86.38 93 GLU A N 1
ATOM 760 C CA . GLU A 1 93 ? 2.155 -4.627 -15.484 1.00 86.38 93 GLU A CA 1
ATOM 761 C C . GLU A 1 93 ? 2.917 -3.682 -16.418 1.00 86.38 93 GLU A C 1
ATOM 763 O O . GLU A 1 93 ? 2.369 -2.696 -16.925 1.00 86.38 93 GLU A O 1
ATOM 768 N N . ALA A 1 94 ? 4.168 -4.043 -16.699 1.00 87.75 94 ALA A N 1
ATOM 769 C CA . ALA A 1 94 ? 5.026 -3.386 -17.672 1.00 87.75 94 ALA A CA 1
ATOM 770 C C . ALA A 1 94 ? 5.587 -4.417 -18.657 1.00 87.75 94 ALA A C 1
ATOM 772 O O . ALA A 1 94 ? 5.904 -5.547 -18.283 1.00 87.75 94 ALA A O 1
ATOM 773 N N . ILE A 1 95 ? 5.705 -4.024 -19.922 1.00 86.44 95 ILE A N 1
ATOM 774 C CA . ILE A 1 95 ? 6.252 -4.845 -21.001 1.00 86.44 95 ILE A CA 1
ATOM 775 C C . ILE A 1 95 ? 7.581 -4.231 -21.430 1.00 86.44 95 ILE A C 1
ATOM 777 O O . ILE A 1 95 ? 7.647 -3.041 -21.730 1.00 86.44 95 ILE A O 1
ATOM 781 N N . ILE A 1 96 ? 8.634 -5.044 -21.475 1.00 86.00 96 ILE A N 1
ATOM 782 C CA . ILE A 1 96 ? 9.944 -4.634 -21.989 1.00 86.00 96 ILE A CA 1
ATOM 783 C C . ILE A 1 96 ? 10.017 -4.994 -23.472 1.00 86.00 96 ILE A C 1
ATOM 785 O O . ILE A 1 96 ? 9.764 -6.139 -23.847 1.00 86.00 96 ILE A O 1
ATOM 789 N N . LEU A 1 97 ? 10.372 -4.018 -24.304 1.00 84.94 97 LEU A N 1
ATOM 790 C CA . LEU A 1 97 ? 10.476 -4.160 -25.753 1.00 84.94 97 LEU A CA 1
ATOM 791 C C . LEU A 1 97 ? 11.899 -3.830 -26.202 1.00 84.94 97 LEU A C 1
ATOM 793 O O . LEU A 1 97 ? 12.482 -2.838 -25.769 1.00 84.94 97 LEU A O 1
ATOM 797 N N . CYS A 1 98 ? 12.469 -4.672 -27.062 1.00 85.50 98 CYS A N 1
ATOM 798 C CA . CYS A 1 98 ? 13.797 -4.453 -27.627 1.00 85.50 98 CYS A CA 1
ATOM 799 C C . CYS A 1 98 ? 13.722 -3.638 -28.913 1.00 85.50 98 CYS A C 1
ATOM 801 O O . CYS A 1 98 ? 12.799 -3.798 -29.713 1.00 85.50 98 CYS A O 1
ATOM 803 N N . SER A 1 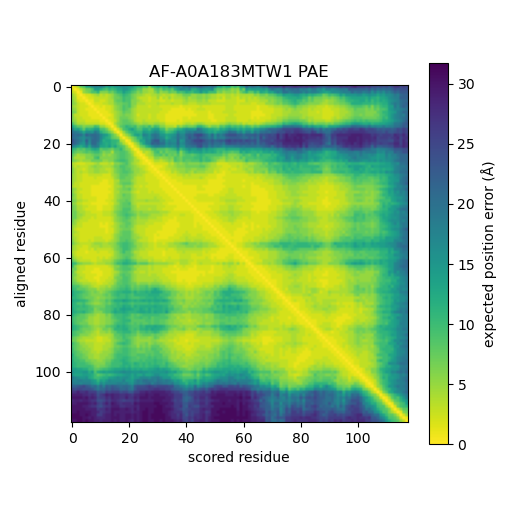99 ? 14.735 -2.802 -29.123 1.00 88.31 99 SER A N 1
ATOM 804 C CA . SER A 1 99 ? 14.961 -2.164 -30.415 1.00 88.31 99 SER A CA 1
ATOM 805 C C . SER A 1 99 ? 15.265 -3.211 -31.491 1.00 88.31 99 SER A C 1
ATOM 807 O O . SER A 1 99 ? 15.734 -4.314 -31.198 1.00 88.31 99 SER A O 1
ATOM 809 N N . GLU A 1 100 ? 15.021 -2.861 -32.753 1.00 89.44 100 GLU A N 1
ATOM 810 C CA . GLU A 1 100 ? 15.282 -3.747 -33.889 1.00 89.44 100 GLU A CA 1
ATOM 811 C C . GLU A 1 100 ? 16.738 -4.247 -33.895 1.00 89.44 100 GLU A C 1
ATOM 813 O O . GLU A 1 100 ? 17.676 -3.478 -33.688 1.00 89.44 100 GLU A O 1
ATOM 818 N N . GLY A 1 101 ? 16.924 -5.552 -34.110 1.00 86.75 101 GLY A N 1
ATOM 819 C CA . GLY A 1 101 ? 18.240 -6.202 -34.092 1.00 86.75 101 GLY A CA 1
ATOM 820 C C . GLY A 1 101 ? 18.749 -6.607 -32.703 1.00 86.75 101 GLY A C 1
ATOM 821 O O . GLY A 1 101 ? 19.785 -7.265 -32.617 1.00 86.75 101 GLY A O 1
ATOM 822 N N . TYR A 1 102 ? 18.023 -6.282 -31.628 1.00 82.81 102 TYR A N 1
ATOM 823 C CA . TYR A 1 102 ? 18.359 -6.668 -30.255 1.00 82.81 102 TYR A CA 1
ATOM 824 C C . TYR A 1 102 ? 17.388 -7.722 -29.713 1.00 82.81 102 TYR A C 1
ATOM 826 O O . TYR A 1 102 ? 16.225 -7.785 -30.104 1.00 82.81 102 TYR A O 1
ATOM 834 N N . ASN A 1 103 ? 17.870 -8.550 -28.785 1.00 78.31 103 ASN A N 1
ATOM 835 C CA . ASN A 1 103 ? 17.070 -9.570 -28.108 1.00 78.31 103 ASN A CA 1
ATOM 836 C C . ASN A 1 103 ? 16.989 -9.269 -26.612 1.00 78.31 103 ASN A C 1
ATOM 838 O O . ASN A 1 103 ? 17.961 -8.793 -26.021 1.00 78.31 103 ASN A O 1
ATOM 842 N N . VAL A 1 104 ? 15.846 -9.586 -25.998 1.00 74.12 104 VAL A N 1
ATOM 843 C CA . VAL A 1 104 ? 15.678 -9.439 -24.551 1.00 74.12 104 VAL A CA 1
ATOM 844 C C . VAL A 1 104 ? 16.450 -10.549 -23.849 1.00 74.12 104 VAL A C 1
ATOM 846 O O . VAL A 1 104 ? 16.276 -11.731 -24.147 1.00 74.12 104 VAL A O 1
ATOM 849 N N . HIS A 1 105 ? 17.311 -10.170 -22.911 1.00 73.50 105 HIS A N 1
ATOM 850 C CA . HIS A 1 105 ? 17.935 -11.111 -21.995 1.00 73.50 105 HIS A CA 1
ATOM 851 C C . HIS A 1 105 ? 17.430 -10.807 -20.590 1.00 73.50 105 HIS A C 1
ATOM 853 O O . HIS A 1 105 ? 17.825 -9.816 -19.978 1.00 73.50 105 HIS A O 1
ATOM 859 N N . CYS A 1 106 ? 16.502 -11.631 -20.108 1.00 64.19 106 CYS A N 1
ATOM 860 C CA . CYS A 1 106 ? 16.080 -11.589 -18.718 1.00 64.19 106 CYS A CA 1
ATOM 861 C C . CYS A 1 106 ? 17.108 -12.363 -17.899 1.00 64.19 106 CYS A C 1
ATOM 863 O O . CYS A 1 106 ? 17.082 -13.593 -17.888 1.00 64.19 106 CYS A O 1
ATOM 865 N N . ASP A 1 107 ? 18.004 -11.649 -17.223 1.00 62.47 107 ASP A N 1
ATOM 866 C CA . ASP A 1 107 ? 18.769 -12.257 -16.144 1.00 62.47 107 ASP A CA 1
ATOM 867 C C . ASP A 1 107 ? 17.763 -12.522 -15.016 1.00 62.47 107 ASP A C 1
ATOM 869 O O . ASP A 1 107 ? 17.149 -11.593 -14.494 1.00 62.47 107 ASP A O 1
ATOM 873 N N . THR A 1 108 ? 17.484 -13.785 -14.695 1.00 49.84 108 THR A N 1
ATOM 874 C CA . THR A 1 108 ? 16.447 -14.174 -13.717 1.00 49.84 108 THR A CA 1
ATOM 875 C C . THR A 1 108 ? 16.834 -13.854 -12.264 1.00 49.84 108 THR A C 1
ATOM 877 O O . THR A 1 108 ? 16.344 -14.486 -11.330 1.00 49.84 108 THR A O 1
ATOM 880 N N . GLY A 1 109 ? 17.731 -12.890 -12.051 1.00 43.38 109 GLY A N 1
ATOM 881 C CA . GLY A 1 109 ? 18.014 -12.314 -10.747 1.00 43.38 109 GLY A CA 1
ATOM 882 C C . GLY A 1 109 ? 16.892 -11.356 -10.368 1.00 43.38 109 GLY A C 1
ATOM 883 O O . GLY A 1 109 ? 16.529 -10.491 -11.159 1.00 43.38 109 GLY A O 1
ATOM 884 N N . LEU A 1 110 ? 16.324 -11.546 -9.174 1.00 40.44 110 LEU A N 1
ATOM 885 C CA . LEU A 1 110 ? 15.359 -10.649 -8.537 1.00 40.44 110 LEU A CA 1
ATOM 886 C C . LEU A 1 110 ? 15.564 -9.186 -8.973 1.00 40.44 110 LEU A C 1
ATOM 888 O O . LEU A 1 110 ? 16.636 -8.625 -8.750 1.00 40.44 110 LEU A O 1
ATOM 892 N N . LEU A 1 111 ? 14.509 -8.531 -9.469 1.00 45.25 111 LEU A N 1
ATOM 893 C CA . LEU A 1 111 ? 14.382 -7.083 -9.307 1.00 45.25 111 LEU A CA 1
ATOM 894 C C . LEU A 1 111 ? 14.210 -6.830 -7.803 1.00 45.25 111 LEU A C 1
ATOM 896 O O . LEU A 1 111 ? 13.101 -6.654 -7.304 1.00 45.25 111 LEU A O 1
ATOM 900 N N . SER A 1 112 ? 15.305 -6.898 -7.047 1.00 38.22 112 SER A N 1
ATOM 901 C CA . SER A 1 112 ? 15.370 -6.323 -5.717 1.00 38.22 112 SER A CA 1
ATOM 902 C C . SER A 1 112 ? 15.250 -4.825 -5.927 1.00 38.22 112 SER A C 1
ATOM 904 O O . SER A 1 112 ? 16.221 -4.151 -6.267 1.00 38.22 112 SER A O 1
ATOM 906 N N . MET A 1 113 ? 14.033 -4.305 -5.778 1.00 43.22 113 MET A N 1
ATOM 907 C CA . MET A 1 113 ? 13.853 -2.893 -5.487 1.00 43.22 113 MET A CA 1
ATOM 908 C C . MET A 1 113 ? 14.441 -2.707 -4.091 1.00 43.22 113 MET A C 1
ATOM 910 O O . MET A 1 113 ? 13.757 -2.882 -3.084 1.00 43.22 113 MET A O 1
ATOM 914 N N . GLU A 1 114 ? 15.760 -2.522 -4.028 1.00 35.53 114 GLU A N 1
ATOM 915 C CA . GLU A 1 114 ? 16.416 -2.145 -2.791 1.00 35.53 114 GLU A CA 1
ATOM 916 C C . GLU A 1 114 ? 15.814 -0.809 -2.365 1.00 35.53 114 GLU A C 1
ATOM 918 O O . GLU A 1 114 ? 15.747 0.157 -3.125 1.00 35.53 114 GLU A O 1
ATOM 923 N N . ASN A 1 115 ? 15.265 -0.830 -1.157 1.00 39.09 115 ASN A N 1
ATOM 924 C CA . ASN A 1 115 ? 14.641 0.291 -0.485 1.00 39.09 115 ASN A CA 1
ATOM 925 C C . ASN A 1 115 ? 15.480 1.572 -0.604 1.00 39.09 115 ASN A C 1
ATOM 927 O O . ASN A 1 115 ? 16.670 1.526 -0.332 1.00 39.09 115 ASN A O 1
ATOM 931 N N . GLY A 1 116 ? 14.807 2.696 -0.873 1.00 43.81 116 GLY A N 1
ATOM 932 C CA . GLY A 1 116 ? 14.988 3.973 -0.175 1.00 43.81 116 GLY A CA 1
ATOM 933 C C . GLY A 1 116 ? 16.369 4.651 -0.151 1.00 43.81 116 GLY A C 1
ATOM 934 O O . GLY A 1 116 ? 17.352 4.098 0.320 1.00 43.81 116 GLY A O 1
ATOM 935 N N . LEU A 1 117 ? 16.327 5.957 -0.439 1.00 33.28 117 LEU A N 1
ATOM 936 C CA . LEU A 1 117 ? 17.335 7.000 -0.185 1.00 33.28 117 LEU A CA 1
ATOM 937 C C . LEU A 1 117 ? 18.369 7.221 -1.299 1.00 33.28 117 LEU A C 1
ATOM 939 O O . LEU A 1 117 ? 19.354 6.502 -1.443 1.00 33.28 117 LEU A O 1
ATOM 943 N N . GLY A 1 118 ? 18.146 8.329 -2.006 1.00 31.86 118 GLY A N 1
ATOM 944 C CA . GLY A 1 118 ? 19.096 9.080 -2.819 1.00 31.86 118 GLY A CA 1
ATOM 945 C C . GLY A 1 118 ? 18.514 10.455 -3.087 1.00 31.86 118 GLY A C 1
ATOM 946 O O . GLY A 1 118 ? 17.476 10.493 -3.782 1.00 31.86 118 GLY A O 1
#

pLDDT: mean 81.67, std 16.71, range [31.86, 97.25]

Radius of gyration: 21.04 Å; Cα contacts (8 Å, |Δi|>4): 191; chains: 1; bounding box: 43×28×59 Å

Mean predicted aligned error: 9.24 Å

Nearest PDB structures (foldseek):
  5fob-assembly1_C  TM=7.109E-01  e=2.657E-04  Variola major virus
  6v08-assembly1_A  TM=8.215E-01  e=9.577E-04  Homo sapiens
  2wii-assembly4_C 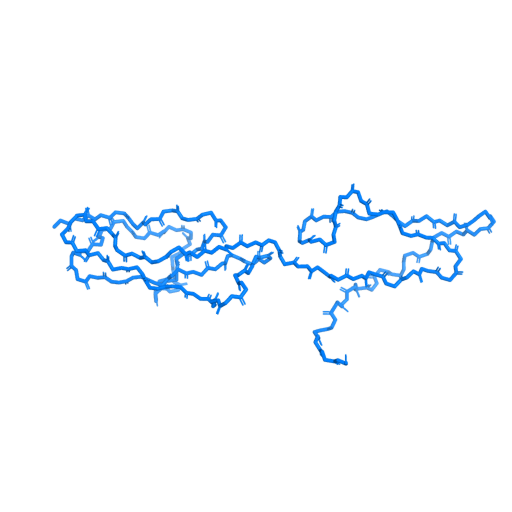 TM=7.569E-01  e=1.066E-03  Homo sapiens
  2rlp-assembly1_A  TM=7.190E-01  e=1.468E-03  Homo sapiens
  6v06-assembly1_A  TM=4.328E-01  e=2.023E-03  Homo sapiens